Protein AF-A0A7K0UXT5-F1 (afdb_monomer_lite)

Sequence (58 aa):
MAQSKDHPAEFRHIDDMDWETLRFPGQHSKMLFHPRPERPTEPNAGFVRYEAGAHHPL

pLDDT: mean 91.72, std 9.51, range [49.59, 98.19]

Foldseek 3Di:
DDDDPDDDDDDDDQVVFDWDADDFPQKTWDFPWDADPVRNPIDRDTDIDGDPPDDDDD

Secondary structure (DSSP, 8-state):
-PPP-SPPP----GGGS--EE-SSTTEEEEEEE--BTTBTTS--EEEEEE-TT-----

Radius of gyration: 15.43 Å; chains: 1; bounding box: 28×27×48 Å

Structure (mmCIF, N/CA/C/O backbone):
data_AF-A0A7K0UXT5-F1
#
_entry.id   AF-A0A7K0UXT5-F1
#
loop_
_atom_site.group_PDB
_atom_site.id
_atom_site.type_symbol
_atom_site.label_atom_id
_atom_site.label_alt_id
_atom_site.label_comp_id
_atom_site.label_asym_id
_atom_site.label_entity_id
_atom_site.label_seq_id
_atom_site.pdbx_PDB_ins_code
_atom_site.Cartn_x
_atom_site.Cartn_y
_atom_site.Cartn_z
_atom_site.occupancy
_atom_site.B_iso_or_equiv
_atom_site.auth_seq_id
_atom_site.auth_comp_id
_atom_site.auth_asy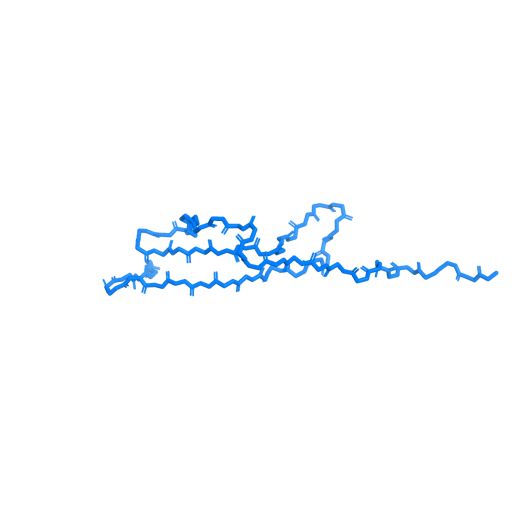m_id
_atom_site.auth_atom_id
_atom_site.pdbx_PDB_model_num
ATOM 1 N N . MET A 1 1 ? 17.257 -7.076 -33.940 1.00 49.59 1 MET A N 1
ATOM 2 C CA . MET A 1 1 ? 16.219 -6.237 -33.304 1.00 49.59 1 MET A CA 1
ATOM 3 C C . MET A 1 1 ? 16.727 -5.858 -31.925 1.00 49.59 1 MET A C 1
ATOM 5 O O . MET A 1 1 ? 17.287 -6.732 -31.274 1.00 49.59 1 MET A O 1
ATOM 9 N N . ALA A 1 2 ? 16.631 -4.594 -31.509 1.00 55.75 2 ALA A N 1
ATOM 10 C CA . ALA A 1 2 ? 17.011 -4.220 -30.146 1.00 55.75 2 ALA A CA 1
ATOM 11 C C . ALA A 1 2 ? 16.049 -4.906 -29.163 1.00 55.75 2 ALA A C 1
ATOM 13 O O . ALA A 1 2 ? 14.837 -4.826 -29.352 1.00 55.75 2 ALA A O 1
ATOM 14 N N . GLN A 1 3 ? 16.573 -5.619 -28.163 1.00 63.91 3 GLN A N 1
ATOM 15 C CA . GLN A 1 3 ? 15.739 -6.118 -27.069 1.00 63.91 3 GLN A CA 1
ATOM 16 C C . GLN A 1 3 ? 15.136 -4.917 -26.339 1.00 63.91 3 GLN A C 1
ATOM 18 O O . GLN A 1 3 ? 15.852 -3.964 -26.021 1.00 63.91 3 GLN A O 1
ATOM 23 N N . SER A 1 4 ? 13.824 -4.960 -26.097 1.00 75.12 4 SER A N 1
ATOM 24 C CA . SER A 1 4 ? 13.188 -4.010 -25.189 1.00 75.12 4 SER A CA 1
ATOM 25 C C . SER A 1 4 ? 13.868 -4.114 -23.825 1.00 75.12 4 SER A C 1
ATOM 27 O O . SER A 1 4 ? 14.072 -5.219 -23.323 1.00 75.12 4 SER A O 1
ATOM 29 N N . LYS A 1 5 ? 14.249 -2.969 -23.252 1.00 80.25 5 LYS A N 1
ATOM 30 C CA . LYS A 1 5 ? 14.772 -2.894 -21.880 1.00 80.25 5 LYS A CA 1
ATOM 31 C C . LYS A 1 5 ? 13.650 -2.935 -20.842 1.00 80.25 5 LYS A C 1
ATOM 33 O O . LYS A 1 5 ? 13.939 -3.051 -19.655 1.00 80.25 5 LYS A O 1
ATOM 38 N N . ASP A 1 6 ? 12.403 -2.822 -21.291 1.00 85.25 6 ASP A N 1
ATOM 39 C CA . ASP A 1 6 ? 11.239 -2.803 -20.423 1.00 85.25 6 ASP A CA 1
ATOM 40 C C . ASP A 1 6 ? 10.832 -4.223 -20.042 1.00 85.25 6 ASP A C 1
ATOM 42 O O . ASP A 1 6 ? 10.838 -5.148 -20.861 1.00 85.25 6 ASP A O 1
ATOM 46 N N . HIS A 1 7 ? 10.448 -4.382 -18.780 1.00 83.19 7 HIS A N 1
ATOM 47 C CA . HIS A 1 7 ? 9.875 -5.627 -18.295 1.00 83.19 7 HIS A CA 1
ATOM 48 C C . HIS A 1 7 ? 8.476 -5.851 -18.892 1.00 83.19 7 HIS A C 1
ATOM 50 O O . HIS A 1 7 ? 7.759 -4.883 -19.167 1.00 83.19 7 HIS A O 1
ATOM 56 N N . PRO A 1 8 ? 8.058 -7.117 -19.079 1.00 88.38 8 PRO A N 1
ATOM 57 C CA . PRO A 1 8 ? 6.677 -7.418 -19.428 1.00 88.38 8 PRO A CA 1
ATOM 58 C C . PRO A 1 8 ? 5.725 -6.956 -18.319 1.00 88.38 8 PRO A C 1
ATOM 60 O O . PRO A 1 8 ? 6.116 -6.811 -17.160 1.00 88.38 8 PRO A O 1
ATOM 63 N N . ALA A 1 9 ? 4.457 -6.755 -18.675 1.00 89.50 9 ALA A N 1
ATOM 64 C CA . ALA A 1 9 ? 3.424 -6.467 -17.691 1.00 89.50 9 ALA A CA 1
ATOM 65 C C . ALA A 1 9 ? 3.234 -7.656 -16.734 1.00 89.50 9 ALA A C 1
ATOM 67 O O . ALA A 1 9 ? 3.187 -8.811 -17.160 1.00 89.50 9 ALA A O 1
ATOM 68 N N . GLU A 1 10 ? 3.078 -7.350 -15.449 1.00 91.00 10 GLU A N 1
ATOM 69 C CA . GLU A 1 10 ? 2.783 -8.314 -14.393 1.00 91.00 10 GLU A CA 1
ATOM 70 C C . GLU A 1 10 ? 1.447 -7.989 -13.741 1.00 91.00 10 GLU A C 1
ATOM 72 O O . GLU A 1 10 ? 1.082 -6.826 -13.565 1.00 91.00 10 GLU A O 1
ATOM 77 N N . PHE A 1 11 ? 0.723 -9.039 -13.364 1.00 93.12 11 PHE A N 1
ATOM 78 C CA . PHE A 1 11 ? -0.619 -8.942 -12.813 1.00 93.12 11 PHE A CA 1
ATOM 79 C C . PHE A 1 11 ? -0.705 -9.797 -11.553 1.00 93.12 11 PHE A C 1
ATOM 81 O O . PHE A 1 11 ? -0.189 -10.914 -11.513 1.00 93.12 11 PHE A O 1
ATOM 88 N N . ARG A 1 12 ? -1.364 -9.267 -10.524 1.00 94.06 12 ARG A N 1
ATOM 89 C CA . ARG A 1 12 ? -1.655 -9.961 -9.267 1.00 94.06 12 ARG A CA 1
ATOM 90 C C . ARG A 1 12 ? -3.107 -9.704 -8.896 1.00 94.06 12 ARG A C 1
ATOM 92 O O . ARG A 1 12 ? -3.557 -8.562 -8.989 1.00 94.06 12 ARG A O 1
ATOM 99 N N . HIS A 1 13 ? -3.829 -10.750 -8.507 1.00 95.38 13 HIS A N 1
ATOM 100 C CA . HIS A 1 13 ? -5.211 -10.624 -8.063 1.00 95.38 13 HIS A CA 1
ATOM 101 C C . HIS A 1 13 ? -5.258 -10.421 -6.547 1.00 95.38 13 HIS A C 1
ATOM 103 O O . HIS A 1 13 ? -4.525 -11.064 -5.800 1.00 95.38 13 HIS A O 1
ATOM 109 N N . ILE A 1 14 ? -6.114 -9.513 -6.080 1.00 94.88 14 ILE A N 1
ATOM 110 C CA . ILE A 1 14 ? -6.139 -9.118 -4.664 1.00 94.88 14 ILE A CA 1
ATOM 111 C C . ILE A 1 14 ? -6.605 -10.248 -3.743 1.00 94.88 14 ILE A C 1
ATOM 113 O O . ILE A 1 14 ? -6.238 -10.267 -2.570 1.00 94.88 14 ILE A O 1
ATOM 117 N N . ASP A 1 15 ? -7.429 -11.158 -4.257 1.00 96.38 15 ASP A N 1
ATOM 118 C CA . ASP A 1 15 ? -8.006 -12.258 -3.478 1.00 96.38 15 ASP A CA 1
ATOM 119 C C . ASP A 1 15 ? -7.010 -13.397 -3.242 1.00 96.38 15 ASP A C 1
ATOM 121 O O . ASP A 1 15 ? -7.213 -14.194 -2.334 1.00 96.38 15 ASP A O 1
ATOM 125 N N . ASP A 1 16 ? -5.892 -13.413 -3.973 1.00 96.62 16 ASP A N 1
ATOM 126 C CA . ASP A 1 16 ? -4.805 -14.384 -3.786 1.00 96.62 16 ASP A CA 1
ATOM 127 C C . ASP A 1 16 ? -3.829 -13.965 -2.669 1.00 96.62 16 ASP A C 1
ATOM 129 O O . ASP A 1 16 ? -2.752 -14.539 -2.517 1.00 96.62 16 ASP A O 1
ATOM 133 N N . MET A 1 17 ? -4.159 -12.907 -1.926 1.00 96.12 17 MET A N 1
ATOM 134 C CA . MET A 1 17 ? -3.286 -12.281 -0.938 1.00 96.12 17 MET A CA 1
ATOM 135 C C . MET A 1 17 ? -4.033 -12.043 0.366 1.00 96.12 17 MET A C 1
ATOM 137 O O . MET A 1 17 ? -5.176 -11.575 0.363 1.00 96.12 17 MET A O 1
ATOM 141 N N . ASP A 1 18 ? -3.348 -12.256 1.482 1.00 97.00 18 ASP A N 1
ATOM 142 C CA . ASP A 1 18 ? -3.860 -11.912 2.801 1.00 97.00 18 ASP A CA 1
ATOM 143 C C . ASP A 1 18 ? -3.599 -10.442 3.142 1.00 97.00 18 ASP A C 1
ATOM 145 O O . ASP A 1 18 ? -2.729 -9.779 2.576 1.00 97.00 18 ASP A O 1
ATOM 149 N N . TRP A 1 19 ? -4.404 -9.906 4.058 1.00 97.56 19 TRP A N 1
ATOM 150 C CA . TRP A 1 19 ? -4.108 -8.614 4.667 1.00 97.56 19 TRP A CA 1
ATOM 151 C C . TRP A 1 19 ? -2.976 -8.782 5.676 1.00 97.56 19 TRP A C 1
ATOM 153 O O . TRP A 1 19 ? -3.101 -9.555 6.623 1.00 97.56 19 TRP A O 1
ATOM 163 N N . GLU A 1 20 ? -1.917 -8.001 5.509 1.00 96.69 20 GLU A N 1
ATOM 164 C CA . GLU A 1 20 ? -0.769 -7.981 6.413 1.00 96.69 20 GLU A CA 1
ATOM 165 C C . GLU A 1 20 ? -0.629 -6.612 7.079 1.00 96.69 20 GLU A C 1
ATOM 167 O O . GLU A 1 20 ? -1.074 -5.596 6.539 1.00 96.69 20 GLU A O 1
ATOM 172 N N . THR A 1 21 ? 0.032 -6.559 8.234 1.00 96.38 21 THR A N 1
ATOM 173 C CA . THR A 1 21 ? 0.408 -5.287 8.863 1.00 96.38 21 THR A CA 1
ATOM 174 C C . THR A 1 21 ? 1.285 -4.473 7.908 1.00 96.38 21 THR A C 1
ATOM 176 O O . THR A 1 21 ? 2.337 -4.943 7.487 1.00 96.38 21 THR A O 1
ATOM 179 N N . LEU A 1 22 ? 0.890 -3.233 7.599 1.00 95.19 22 LEU A N 1
ATOM 180 C CA . LEU A 1 22 ? 1.650 -2.352 6.705 1.00 95.19 22 LEU A CA 1
ATOM 181 C C . LEU A 1 22 ? 2.929 -1.829 7.371 1.00 95.19 22 LEU A C 1
ATOM 183 O O . LEU A 1 22 ? 4.041 -2.087 6.920 1.00 95.19 22 LEU A O 1
ATOM 187 N N . ARG A 1 23 ? 2.767 -1.012 8.416 1.00 94.81 23 ARG A N 1
ATOM 188 C CA . ARG A 1 23 ? 3.888 -0.367 9.118 1.00 94.81 23 ARG A CA 1
ATOM 189 C C . ARG A 1 23 ? 3.566 -0.071 10.572 1.00 94.81 23 ARG A C 1
ATOM 191 O O . ARG A 1 23 ? 4.383 -0.354 11.440 1.00 94.81 23 ARG A O 1
ATOM 198 N N . PHE A 1 24 ? 2.400 0.512 10.832 1.00 96.06 24 PHE A N 1
ATOM 199 C CA . PHE A 1 24 ? 1.985 0.913 12.175 1.00 96.06 24 PHE A CA 1
ATOM 200 C C . PHE A 1 24 ? 0.738 0.142 12.629 1.00 96.06 24 PHE A C 1
ATOM 202 O O . PHE A 1 24 ? 0.005 -0.373 11.779 1.00 96.06 24 PHE A O 1
ATOM 209 N N . PRO A 1 25 ? 0.475 0.057 13.949 1.00 95.81 25 PRO A N 1
ATOM 210 C CA . PRO A 1 25 ? -0.724 -0.593 14.474 1.00 95.81 25 PRO A CA 1
ATOM 211 C C . PRO A 1 25 ? -2.013 -0.070 13.822 1.00 95.81 25 PRO A C 1
ATOM 213 O O . PRO A 1 25 ? -2.162 1.132 13.597 1.00 95.81 25 PRO A O 1
ATOM 216 N N . GLY A 1 26 ? -2.931 -0.984 13.498 1.00 97.19 26 GLY A N 1
ATOM 217 C CA . GLY A 1 26 ? -4.196 -0.674 12.821 1.00 97.19 26 GLY A CA 1
ATOM 218 C C . GLY A 1 26 ? -4.068 -0.338 11.328 1.00 97.19 26 GLY A C 1
ATOM 219 O O . GLY A 1 26 ? -5.071 -0.023 10.688 1.00 97.19 26 GLY A O 1
ATOM 220 N N . GLN A 1 27 ? -2.863 -0.393 10.750 1.00 98.06 27 GLN A N 1
ATOM 221 C CA . GLN A 1 27 ? -2.642 -0.224 9.314 1.00 98.06 27 GLN A CA 1
ATOM 222 C C . GLN A 1 27 ? -2.396 -1.581 8.663 1.00 98.06 27 GLN A C 1
ATOM 224 O O . GLN A 1 27 ? -1.409 -2.251 8.969 1.00 98.06 27 GLN A O 1
ATOM 229 N N . HIS A 1 28 ? -3.257 -1.950 7.721 1.00 98.19 28 HIS A N 1
ATOM 230 C CA . HIS A 1 28 ? -3.163 -3.197 6.968 1.00 98.19 28 HIS A CA 1
ATOM 231 C C . HIS A 1 28 ? -2.942 -2.913 5.491 1.00 98.19 28 HIS A C 1
ATOM 233 O O . HIS A 1 28 ? -3.402 -1.894 4.969 1.00 98.19 28 HIS A O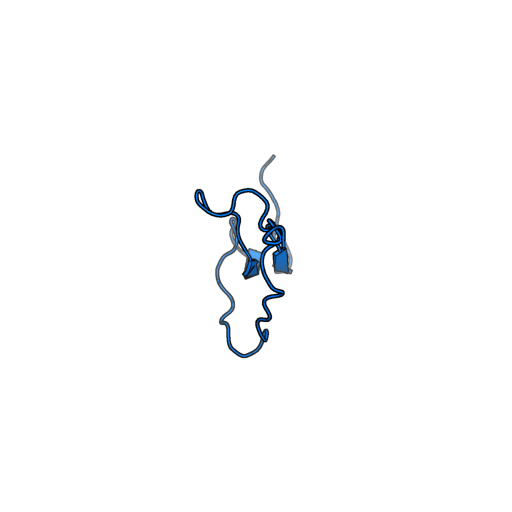 1
ATOM 239 N N . SER A 1 29 ? -2.279 -3.824 4.794 1.00 97.75 29 SER A N 1
ATOM 240 C CA . SER A 1 29 ? -2.051 -3.704 3.362 1.00 97.75 29 SER A CA 1
ATOM 241 C C . SER A 1 29 ? -2.088 -5.035 2.631 1.00 97.75 29 SER A C 1
ATOM 243 O O . SER A 1 29 ? -1.838 -6.089 3.211 1.00 97.75 29 SER A O 1
ATOM 245 N N . LYS A 1 30 ? -2.376 -4.942 1.334 1.00 98.00 30 LYS A N 1
ATOM 246 C CA . LYS A 1 30 ? -2.032 -5.939 0.323 1.00 98.00 30 LYS A CA 1
ATOM 247 C C . LYS A 1 30 ? -1.072 -5.252 -0.638 1.00 98.00 30 LYS A C 1
ATOM 249 O O . LYS A 1 30 ? -1.513 -4.483 -1.493 1.00 98.00 30 LYS A O 1
ATOM 254 N N . MET A 1 31 ? 0.230 -5.450 -0.454 1.00 95.94 31 MET A N 1
ATOM 255 C CA . MET A 1 31 ? 1.254 -4.821 -1.294 1.00 95.94 31 MET A CA 1
ATOM 256 C C . MET A 1 31 ? 1.518 -5.680 -2.525 1.00 95.94 31 MET A C 1
ATOM 258 O O . MET A 1 31 ? 2.204 -6.697 -2.455 1.00 95.94 31 MET A O 1
ATOM 262 N N . LEU A 1 32 ? 0.938 -5.285 -3.659 1.00 95.19 32 LEU A N 1
ATOM 263 C CA . LEU A 1 32 ? 1.029 -6.038 -4.910 1.00 95.19 32 LEU A CA 1
ATOM 264 C C . LEU A 1 32 ? 2.464 -6.025 -5.444 1.00 95.19 32 LEU A C 1
ATOM 266 O O . LEU A 1 32 ? 2.960 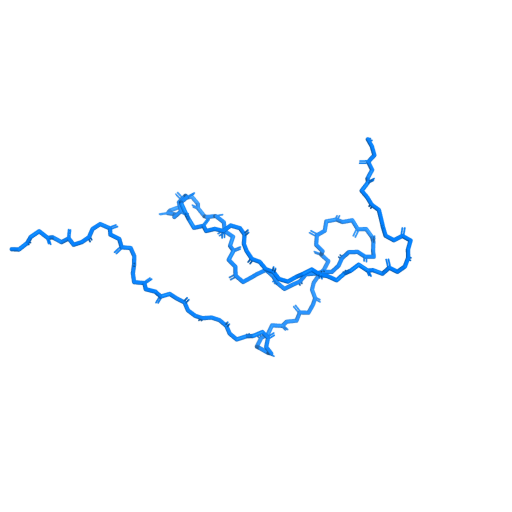-7.068 -5.873 1.00 95.19 32 LEU A O 1
ATOM 270 N N . PHE A 1 33 ? 3.122 -4.868 -5.368 1.00 94.50 33 PHE A N 1
ATOM 271 C CA . PHE A 1 33 ? 4.478 -4.643 -5.854 1.00 94.50 33 PHE A CA 1
ATOM 272 C C . PHE A 1 33 ? 5.292 -3.862 -4.824 1.00 94.50 33 PHE A C 1
ATOM 274 O O . PHE A 1 33 ? 4.780 -2.959 -4.156 1.00 94.50 33 PHE A O 1
ATOM 281 N N . HIS A 1 34 ? 6.570 -4.211 -4.715 1.00 93.38 34 HIS A N 1
ATOM 282 C CA . HIS A 1 34 ? 7.540 -3.513 -3.885 1.00 93.38 34 HIS A CA 1
ATOM 283 C C . HIS A 1 34 ? 8.868 -3.433 -4.645 1.00 93.38 34 HIS A C 1
ATOM 285 O O . HIS A 1 34 ? 9.269 -4.453 -5.208 1.00 93.38 34 HIS A O 1
ATOM 291 N N . PRO A 1 35 ? 9.564 -2.280 -4.654 1.00 92.75 35 PRO A N 1
ATOM 292 C CA . PRO A 1 35 ? 10.860 -2.158 -5.304 1.00 92.75 35 PRO A CA 1
ATOM 293 C C . PRO A 1 35 ? 11.840 -3.225 -4.809 1.00 92.75 35 PRO A C 1
ATOM 295 O O . PRO A 1 35 ? 11.982 -3.443 -3.604 1.00 92.75 35 PRO A O 1
ATOM 298 N N . ARG A 1 36 ? 12.544 -3.866 -5.742 1.00 91.50 36 ARG A N 1
ATOM 299 C CA . ARG A 1 36 ? 13.598 -4.851 -5.457 1.00 91.50 36 ARG A CA 1
ATOM 300 C C . ARG A 1 36 ? 14.940 -4.338 -5.978 1.00 91.50 36 ARG A C 1
ATOM 302 O O . ARG A 1 36 ? 14.937 -3.600 -6.963 1.00 91.50 36 ARG A O 1
ATOM 309 N N . PRO A 1 37 ? 16.085 -4.733 -5.394 1.00 92.94 37 PRO A N 1
ATOM 310 C CA . PRO A 1 37 ? 17.397 -4.311 -5.891 1.00 92.94 37 PRO A CA 1
ATOM 311 C C . PRO A 1 37 ? 17.605 -4.594 -7.386 1.00 92.94 37 PRO A C 1
ATOM 313 O O . PRO A 1 37 ? 18.150 -3.763 -8.108 1.00 92.94 37 PRO A O 1
ATOM 316 N N . GLU A 1 38 ? 17.103 -5.728 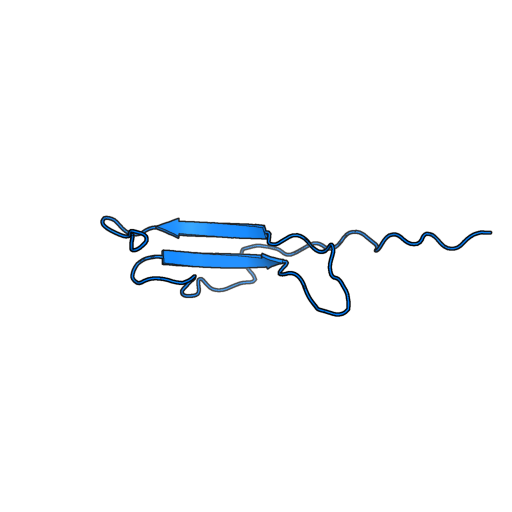-7.873 1.00 90.94 38 GLU A N 1
ATOM 317 C CA . GLU A 1 38 ? 17.209 -6.149 -9.273 1.00 90.94 38 GLU A CA 1
ATOM 318 C C . GLU A 1 38 ? 16.194 -5.437 -10.182 1.00 90.94 38 GLU A C 1
ATOM 320 O O . GLU A 1 38 ? 16.329 -5.465 -11.405 1.00 90.94 38 GLU A O 1
ATOM 325 N N . ARG A 1 39 ? 15.165 -4.810 -9.596 1.00 90.25 39 ARG A N 1
ATOM 326 C CA . ARG A 1 39 ? 14.078 -4.103 -10.290 1.00 90.25 39 ARG A CA 1
ATOM 327 C C . ARG A 1 39 ? 13.768 -2.778 -9.583 1.00 90.25 39 ARG A C 1
ATOM 329 O O . ARG A 1 39 ? 12.702 -2.623 -8.985 1.00 90.25 39 ARG A O 1
ATOM 336 N N . PRO A 1 40 ? 14.691 -1.803 -9.649 1.00 90.00 40 PRO A N 1
ATOM 337 C CA . PRO A 1 40 ? 14.621 -0.589 -8.835 1.00 90.00 40 PRO A CA 1
ATOM 338 C C . PRO A 1 40 ? 13.487 0.360 -9.242 1.00 90.00 40 PRO A C 1
ATOM 340 O O . PRO A 1 40 ? 13.120 1.244 -8.475 1.00 90.00 40 PRO A O 1
ATOM 343 N N . THR A 1 41 ? 12.943 0.196 -10.449 1.00 90.19 41 THR A N 1
ATOM 344 C CA . THR A 1 41 ? 11.826 0.992 -10.975 1.00 90.19 41 THR A CA 1
ATOM 345 C C . THR A 1 41 ? 10.467 0.320 -10.788 1.00 90.19 41 THR A C 1
ATOM 347 O O . THR A 1 41 ? 9.454 0.883 -11.200 1.00 90.19 41 THR A O 1
ATOM 350 N N . GLU A 1 42 ? 10.416 -0.871 -10.183 1.00 92.06 42 GLU A N 1
ATOM 351 C CA . GLU A 1 42 ? 9.148 -1.499 -9.822 1.00 92.06 42 GLU A CA 1
ATOM 352 C C . GLU A 1 42 ? 8.400 -0.600 -8.826 1.00 92.06 42 GLU A C 1
ATOM 354 O O . GLU A 1 42 ? 9.000 -0.135 -7.853 1.00 92.06 42 GLU A O 1
ATOM 359 N N . PRO A 1 43 ? 7.113 -0.295 -9.059 1.00 92.44 43 PRO A N 1
ATOM 360 C CA . PRO A 1 43 ? 6.392 0.611 -8.187 1.00 92.44 43 PRO A CA 1
ATOM 361 C C . PRO A 1 43 ? 6.190 -0.018 -6.809 1.00 92.44 43 PRO A C 1
ATOM 363 O O . PRO A 1 43 ? 5.974 -1.220 -6.672 1.00 92.44 43 PRO A O 1
ATOM 366 N N . ASN A 1 44 ? 6.183 0.822 -5.780 1.00 94.44 44 ASN A N 1
ATOM 367 C CA . ASN A 1 44 ? 5.641 0.440 -4.486 1.00 94.44 44 ASN A CA 1
ATOM 368 C C . ASN A 1 44 ? 4.126 0.667 -4.526 1.00 94.44 44 ASN A C 1
ATOM 370 O O . ASN A 1 44 ? 3.670 1.803 -4.395 1.00 94.44 44 ASN A O 1
ATOM 374 N N . ALA A 1 45 ? 3.360 -0.387 -4.801 1.00 95.38 45 ALA A N 1
ATOM 375 C CA . ALA A 1 45 ? 1.936 -0.275 -5.092 1.00 95.38 45 ALA A CA 1
ATOM 376 C C . ALA A 1 45 ? 1.134 -1.370 -4.394 1.00 95.38 45 ALA A C 1
ATOM 378 O O . ALA A 1 45 ? 1.486 -2.550 -4.419 1.00 95.38 45 ALA A O 1
ATOM 379 N N . GLY A 1 46 ? 0.021 -0.969 -3.789 1.00 96.06 46 GLY A N 1
ATOM 380 C CA . GLY A 1 46 ? -0.837 -1.859 -3.030 1.00 96.06 46 GLY A CA 1
ATOM 381 C C . GLY A 1 46 ? -2.130 -1.196 -2.593 1.00 96.06 46 GLY A C 1
ATOM 382 O O . GLY A 1 46 ? -2.341 -0.000 -2.802 1.00 96.06 46 GLY A O 1
ATOM 383 N N . PHE A 1 47 ? -2.977 -1.988 -1.949 1.00 97.31 47 PHE A N 1
ATOM 384 C CA . PHE A 1 47 ? -4.150 -1.494 -1.242 1.00 97.31 47 PHE A CA 1
ATOM 385 C C . PHE A 1 47 ? -3.824 -1.334 0.231 1.00 97.31 47 PHE A C 1
ATOM 387 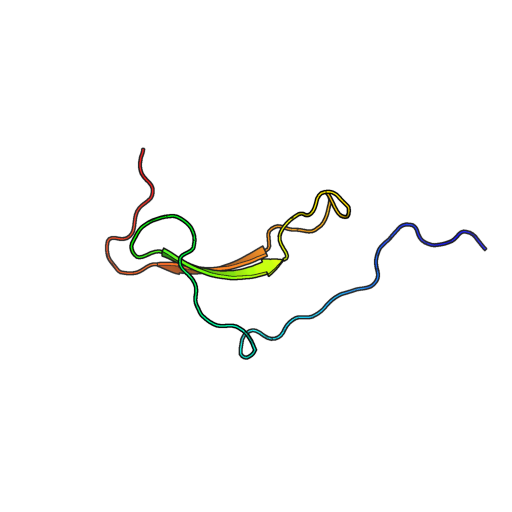O O . PHE A 1 47 ? -3.134 -2.169 0.816 1.00 97.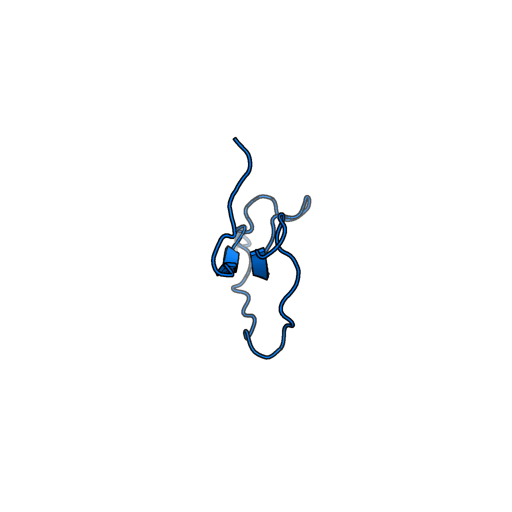31 47 PHE A O 1
ATOM 394 N N . VAL A 1 48 ? -4.368 -0.284 0.832 1.00 97.25 48 VAL A N 1
ATOM 395 C CA . VAL A 1 48 ? -4.210 0.010 2.254 1.00 97.25 48 VAL A CA 1
ATOM 396 C C . VAL A 1 48 ? -5.578 0.103 2.910 1.00 97.25 48 VAL A C 1
ATOM 398 O O . VAL A 1 48 ? -6.528 0.631 2.330 1.00 97.25 48 VAL A O 1
ATOM 401 N N . ARG A 1 49 ? -5.677 -0.416 4.131 1.00 97.62 49 ARG A N 1
ATOM 402 C CA . ARG A 1 49 ? -6.856 -0.314 4.986 1.00 97.62 49 ARG A CA 1
ATOM 403 C C . ARG A 1 49 ? -6.416 0.184 6.353 1.00 97.62 49 ARG A C 1
ATOM 405 O O . ARG A 1 49 ? -5.592 -0.448 7.008 1.00 97.62 49 ARG A O 1
ATOM 412 N N . TYR A 1 50 ? -7.005 1.291 6.778 1.00 97.81 50 TYR A N 1
ATOM 413 C CA . TYR A 1 50 ? -6.762 1.891 8.082 1.00 97.81 50 TYR A CA 1
ATOM 414 C C . TYR A 1 50 ? -7.949 1.609 8.993 1.00 97.81 50 TYR A C 1
ATOM 416 O O . TYR A 1 50 ? -9.094 1.888 8.637 1.00 97.81 50 TYR A O 1
ATOM 424 N N . GLU A 1 51 ? -7.676 1.047 10.161 1.00 98.06 51 GLU A N 1
ATOM 425 C CA . GLU A 1 51 ? -8.651 0.976 11.241 1.00 98.06 51 GLU A CA 1
ATOM 426 C C . GLU A 1 51 ? -8.926 2.376 11.805 1.00 98.06 51 GLU A C 1
ATOM 428 O O . GLU A 1 51 ? -8.115 3.300 11.681 1.00 98.06 51 GLU A O 1
ATOM 433 N N . ALA A 1 52 ? -10.084 2.548 12.444 1.00 97.81 52 ALA A N 1
ATOM 434 C CA . ALA A 1 52 ? -10.412 3.801 13.109 1.00 97.81 52 ALA A CA 1
ATOM 435 C C . ALA A 1 52 ? -9.355 4.130 14.183 1.00 97.81 52 ALA A C 1
ATOM 437 O O . ALA A 1 52 ? -9.060 3.308 15.046 1.00 97.81 52 ALA A O 1
ATOM 438 N N . GLY A 1 53 ? -8.783 5.337 14.125 1.00 96.31 53 GLY A N 1
ATOM 439 C CA . GLY A 1 53 ? -7.721 5.781 15.039 1.00 96.31 53 GLY A CA 1
ATOM 440 C C . GLY A 1 53 ? -6.295 5.398 14.621 1.00 96.31 53 GLY A C 1
ATOM 441 O O . GLY A 1 53 ? -5.336 5.844 15.259 1.00 96.31 53 GLY A O 1
ATOM 442 N N . ALA A 1 54 ? -6.124 4.632 13.538 1.00 97.00 54 ALA A N 1
ATOM 443 C CA . ALA A 1 54 ? -4.806 4.382 12.972 1.00 97.00 54 ALA A CA 1
ATOM 444 C C . ALA A 1 54 ? -4.176 5.702 12.498 1.00 97.00 54 ALA A C 1
ATOM 446 O O . ALA A 1 54 ? -4.807 6.509 11.815 1.00 97.00 54 ALA A O 1
ATOM 447 N N . HIS A 1 55 ? -2.915 5.923 12.859 1.00 94.94 55 HIS A N 1
ATOM 448 C CA . HIS A 1 55 ? -2.187 7.145 12.535 1.00 94.94 55 HIS A CA 1
ATOM 449 C C . HIS A 1 55 ? -0.717 6.837 12.262 1.00 94.94 55 HIS A C 1
ATOM 451 O O . HIS A 1 55 ? -0.221 5.750 12.565 1.00 94.94 55 HIS A O 1
ATOM 457 N N . HIS A 1 56 ? -0.037 7.797 11.643 1.00 94.62 56 HIS A N 1
ATOM 458 C CA . HIS A 1 56 ? 1.412 7.782 11.515 1.00 94.62 56 HIS A CA 1
ATOM 459 C C . HIS A 1 56 ? 1.982 8.597 12.679 1.00 94.62 56 HIS A C 1
ATOM 461 O O . HIS A 1 56 ? 1.410 9.643 13.000 1.00 94.62 56 HIS A O 1
ATOM 467 N N . PRO A 1 57 ? 3.063 8.139 13.325 1.00 91.31 57 PRO A N 1
ATOM 468 C CA . PRO A 1 57 ? 3.772 8.968 14.284 1.00 91.31 57 PRO A CA 1
ATOM 469 C C . PRO A 1 57 ? 4.328 10.212 13.578 1.00 91.31 57 PRO A C 1
ATOM 471 O O . PRO A 1 57 ? 4.674 10.151 12.394 1.00 91.31 57 PRO A O 1
ATOM 474 N N . LEU A 1 58 ? 4.372 11.322 14.316 1.00 84.62 58 LEU A N 1
ATOM 475 C CA . LEU A 1 58 ? 5.025 12.565 13.901 1.00 84.62 58 LEU A CA 1
ATOM 476 C C . LEU A 1 58 ? 6.538 12.483 14.112 1.00 84.62 58 LEU A C 1
ATOM 478 O O . LEU A 1 58 ? 6.954 11.829 15.097 1.00 84.62 58 LEU A O 1
#